Protein AF-A0A847MWU0-F1 (afdb_monomer)

Nearest PDB structures (foldseek):
  2qgq-assembly1_A  TM=6.722E-01  e=3.272E-02  Thermotoga maritima MSB8
  2qgq-assembly4_D  TM=6.564E-01  e=7.719E-02  Thermotoga maritima MSB8
  3q6c-assembly15_P  TM=7.284E-01  e=2.059E-01  Klebsiella variicola At-22
  4jc0-assembly2_B  TM=6.548E-01  e=1.186E-01  Thermotoga maritima
  9dk1-assembly1_B  TM=5.809E-01  e=6.828E-02  Streptomyces rochei

pLDDT: mean 90.52, std 7.74, range [55.16, 97.12]

Foldseek 3Di:
DDPVVVVCVVCVVVVVVVVVVVVVVVVVLVLLLVVLVVCVVQAQHKAWWAFADWDDDDPFIWTFIAGPVPGDTDIETDDDDHGDTFIWGFNDRDNVRSDTYIYTDDD

Radius of gyration: 19.37 Å; Cα contacts (8 Å, |Δi|>4): 192; chains: 1; bounding box: 48×30×54 Å

Solvent-accessible surface area (backbone atoms only — not comparable to full-atom values): 5863 Å² total; per-residue (Å²): 130,62,66,74,57,66,72,46,54,82,53,46,68,57,55,51,52,54,49,51,53,53,51,55,50,52,55,48,53,54,49,35,30,50,52,8,52,72,43,43,86,46,56,72,40,74,42,68,29,35,27,76,38,71,42,83,49,92,98,46,40,44,32,32,33,34,35,74,80,67,80,44,78,48,51,23,41,51,79,81,54,73,68,38,77,44,45,28,35,30,76,40,35,36,52,93,76,30,39,62,37,33,35,44,51,80,128

Mean predicted aligned error: 6.32 Å

Sequence (107 aa):
VPQWVTDTLPMLPGIMRETDQRANAVERACADAVEAAVLSAEVGGTFEVIVVDEVRRGDGTELTIKLLEPAVVTRAGGSAELGDTVRAELVTADIATSSVRFEAVAS

Structure (mmCIF, N/CA/C/O backbone):
data_AF-A0A847MWU0-F1
#
_entry.id   AF-A0A847MWU0-F1
#
loop_
_atom_site.group_PDB
_atom_site.id
_atom_site.type_symbol
_atom_site.label_atom_id
_atom_site.label_alt_id
_atom_site.label_comp_id
_atom_site.label_asym_id
_atom_site.label_entity_id
_atom_site.label_seq_id
_atom_site.pdbx_PDB_ins_code
_atom_site.Cartn_x
_atom_site.Cartn_y
_atom_site.Cartn_z
_atom_site.occupancy
_atom_site.B_iso_or_equiv
_atom_site.auth_seq_id
_atom_site.auth_comp_id
_atom_site.auth_asym_id
_atom_site.auth_atom_id
_atom_site.pdbx_PDB_model_num
ATOM 1 N N . VAL A 1 1 ? 36.608 7.132 -33.681 1.00 62.03 1 VAL A N 1
ATOM 2 C CA . VAL A 1 1 ? 35.331 6.525 -33.238 1.00 62.03 1 VAL A CA 1
ATOM 3 C C . VAL A 1 1 ? 34.493 6.274 -34.482 1.00 62.03 1 VAL A C 1
ATOM 5 O O . VAL A 1 1 ? 34.416 7.194 -35.287 1.00 62.03 1 VAL A O 1
ATOM 8 N N . PRO A 1 2 ? 33.972 5.058 -34.716 1.00 79.19 2 PRO A N 1
ATOM 9 C CA . PRO A 1 2 ? 33.128 4.781 -35.877 1.00 79.19 2 PRO A CA 1
ATOM 10 C C . PRO A 1 2 ? 31.859 5.638 -35.866 1.00 79.19 2 PRO A C 1
ATOM 12 O O . PRO A 1 2 ? 31.266 5.836 -34.809 1.00 79.19 2 PRO A O 1
ATOM 15 N N . GLN A 1 3 ? 31.432 6.105 -37.038 1.00 73.88 3 GLN A N 1
ATOM 16 C CA . GLN A 1 3 ? 30.326 7.060 -37.172 1.00 73.88 3 GLN A CA 1
ATOM 17 C C . GLN A 1 3 ? 29.004 6.514 -36.613 1.00 73.88 3 GLN A C 1
ATOM 19 O O . GLN A 1 3 ? 28.322 7.202 -35.861 1.00 73.88 3 GLN A O 1
ATOM 24 N N . TRP A 1 4 ? 28.750 5.218 -36.830 1.00 72.38 4 TRP A N 1
ATOM 25 C CA . TRP A 1 4 ? 27.593 4.512 -36.279 1.00 72.38 4 TRP A CA 1
ATOM 26 C C . TRP A 1 4 ? 27.510 4.577 -34.744 1.00 72.38 4 TRP A C 1
ATOM 28 O O . TRP A 1 4 ? 26.416 4.574 -34.192 1.00 72.38 4 TRP A O 1
ATOM 38 N N . VAL A 1 5 ? 28.637 4.681 -34.030 1.00 73.00 5 VAL A N 1
ATOM 39 C CA . VAL A 1 5 ? 28.632 4.831 -32.565 1.00 73.00 5 VAL A CA 1
ATOM 40 C C . VAL A 1 5 ? 28.173 6.239 -32.184 1.00 73.00 5 VAL A C 1
ATOM 42 O O . VAL A 1 5 ? 27.290 6.394 -31.346 1.00 73.00 5 VAL A O 1
ATOM 45 N N . THR A 1 6 ? 28.729 7.274 -32.817 1.00 76.62 6 THR A N 1
ATOM 46 C CA . THR A 1 6 ? 28.368 8.679 -32.557 1.00 76.62 6 THR A CA 1
ATOM 47 C C . THR A 1 6 ? 26.941 9.029 -32.965 1.00 76.62 6 THR A C 1
ATOM 49 O O . THR A 1 6 ? 26.311 9.822 -32.273 1.00 76.62 6 THR A O 1
ATOM 52 N N . ASP A 1 7 ? 26.410 8.403 -34.016 1.00 77.81 7 ASP A N 1
ATOM 53 C CA . ASP A 1 7 ? 25.049 8.660 -34.501 1.00 77.81 7 ASP A CA 1
ATOM 54 C C . ASP A 1 7 ? 23.976 8.046 -33.582 1.00 77.81 7 ASP A C 1
ATOM 56 O O . ASP A 1 7 ? 22.860 8.553 -33.493 1.00 77.81 7 ASP A O 1
ATOM 60 N N . THR A 1 8 ? 24.316 6.978 -32.849 1.00 73.31 8 THR A N 1
ATOM 61 C CA . THR A 1 8 ? 23.367 6.266 -31.972 1.00 73.31 8 THR A CA 1
ATOM 62 C C . THR A 1 8 ? 23.400 6.771 -30.521 1.00 73.31 8 THR A C 1
ATOM 64 O O . THR A 1 8 ? 22.403 6.671 -29.803 1.00 73.31 8 THR A O 1
ATOM 67 N N . LEU A 1 9 ? 24.520 7.356 -30.075 1.00 77.56 9 LEU A N 1
ATOM 68 C CA . LEU A 1 9 ? 24.709 7.861 -28.705 1.00 77.56 9 LEU A CA 1
ATOM 69 C C . LEU A 1 9 ? 23.644 8.877 -28.234 1.00 77.56 9 LEU A C 1
ATOM 71 O O . LEU A 1 9 ? 23.208 8.754 -27.089 1.00 77.56 9 LEU A O 1
ATOM 75 N N . PRO A 1 10 ? 23.163 9.832 -29.056 1.00 83.75 10 PRO A N 1
ATOM 76 C CA . PRO A 1 10 ? 22.102 10.758 -28.645 1.00 83.75 10 PRO A CA 1
ATOM 77 C C . PRO A 1 10 ? 20.756 10.084 -28.334 1.00 83.75 10 PRO A C 1
ATOM 79 O O . PRO A 1 10 ? 19.962 10.632 -27.573 1.00 83.75 10 PRO A O 1
ATOM 82 N N . MET A 1 11 ? 20.500 8.896 -28.891 1.00 80.50 11 MET A N 1
ATOM 83 C CA . MET A 1 11 ? 19.257 8.140 -28.684 1.00 80.50 11 MET A CA 1
ATOM 84 C C . MET A 1 11 ? 19.301 7.249 -27.436 1.00 80.50 11 MET A C 1
ATOM 86 O O . MET A 1 11 ? 18.257 6.893 -26.884 1.00 80.50 11 MET A O 1
ATOM 90 N N . LEU A 1 12 ? 20.504 6.911 -26.962 1.00 84.94 12 LEU A N 1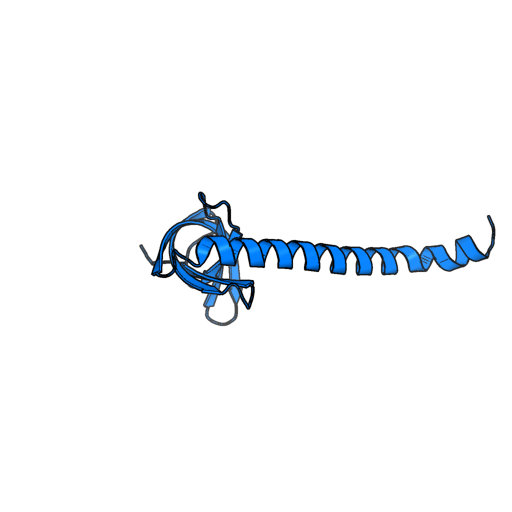
ATOM 91 C CA . LEU A 1 12 ? 20.723 5.990 -25.849 1.00 84.94 12 LEU A CA 1
ATOM 92 C C . LEU A 1 12 ? 20.044 6.428 -24.533 1.00 84.94 12 LEU A C 1
ATOM 94 O O . LEU A 1 12 ? 19.391 5.581 -23.919 1.00 84.94 12 LEU A O 1
ATOM 98 N N . PRO A 1 13 ? 20.072 7.714 -24.115 1.00 84.44 13 PRO A N 1
ATOM 99 C CA . PRO A 1 13 ? 19.363 8.146 -22.908 1.00 84.44 13 PRO A CA 1
ATOM 100 C C . PRO A 1 13 ? 17.848 7.907 -22.963 1.00 84.44 13 PRO A C 1
ATOM 102 O O . PRO A 1 13 ? 17.218 7.699 -21.929 1.00 84.44 13 PRO A O 1
ATOM 105 N N . GLY A 1 14 ? 17.247 7.948 -24.159 1.00 85.94 14 GLY A N 1
ATOM 106 C CA . GLY A 1 14 ? 15.826 7.651 -24.352 1.00 85.94 14 GLY A CA 1
ATOM 107 C C . GLY A 1 14 ? 15.510 6.175 -24.119 1.00 85.94 14 GLY A C 1
ATOM 108 O O . GLY A 1 14 ? 14.609 5.858 -23.349 1.00 85.94 14 GLY A O 1
ATOM 109 N N . ILE A 1 15 ? 16.303 5.290 -24.727 1.00 86.38 15 ILE A N 1
ATOM 110 C CA . ILE A 1 15 ? 16.142 3.830 -24.634 1.00 86.38 15 ILE A CA 1
ATOM 111 C C . ILE A 1 15 ? 16.365 3.337 -23.199 1.00 86.38 15 ILE A C 1
ATOM 113 O O . ILE A 1 15 ? 15.596 2.517 -22.697 1.00 86.38 15 ILE A O 1
ATOM 117 N N . MET A 1 16 ? 17.391 3.860 -22.519 1.00 87.75 16 MET A N 1
ATOM 118 C CA . MET A 1 16 ? 17.654 3.537 -21.114 1.00 87.75 16 MET A CA 1
ATOM 119 C C . MET A 1 16 ? 16.471 3.942 -20.237 1.00 87.75 16 MET A C 1
ATOM 121 O O . MET A 1 16 ? 15.950 3.110 -19.506 1.00 87.75 16 MET A O 1
ATOM 125 N N . ARG A 1 17 ? 15.965 5.174 -20.396 1.00 89.81 17 ARG A N 1
ATOM 126 C CA . ARG A 1 17 ? 14.809 5.660 -19.632 1.00 89.81 17 ARG A CA 1
ATOM 127 C C . ARG A 1 17 ? 13.571 4.789 -19.836 1.00 89.81 17 ARG A C 1
ATOM 129 O O . ARG A 1 17 ? 12.874 4.503 -18.870 1.00 89.81 17 ARG A O 1
ATOM 136 N N . GLU A 1 18 ? 13.280 4.383 -21.069 1.00 91.38 18 GLU A N 1
ATOM 137 C CA . GLU A 1 18 ? 12.144 3.498 -21.348 1.00 91.38 18 GLU A CA 1
ATOM 138 C C . GLU A 1 18 ? 12.321 2.124 -20.687 1.00 91.38 18 GLU A C 1
ATOM 140 O O . GLU A 1 18 ? 11.385 1.586 -20.094 1.00 91.38 18 GLU A O 1
ATOM 145 N N . THR A 1 19 ? 13.531 1.571 -20.753 1.00 89.62 19 THR A N 1
ATOM 146 C CA . THR A 1 19 ? 13.853 0.277 -20.142 1.00 89.62 19 THR A CA 1
ATOM 147 C C . THR A 1 19 ? 13.734 0.348 -18.622 1.00 89.62 19 THR A C 1
ATOM 149 O O . THR A 1 19 ? 13.055 -0.489 -18.031 1.00 89.62 19 THR A O 1
ATOM 152 N N . ASP A 1 20 ? 14.300 1.385 -18.004 1.00 91.44 20 ASP A N 1
ATOM 153 C CA . ASP A 1 20 ? 14.224 1.621 -16.562 1.00 91.44 20 ASP A CA 1
ATOM 154 C C . ASP A 1 20 ? 12.770 1.802 -16.112 1.00 91.44 20 ASP A C 1
ATOM 156 O O . ASP A 1 20 ? 12.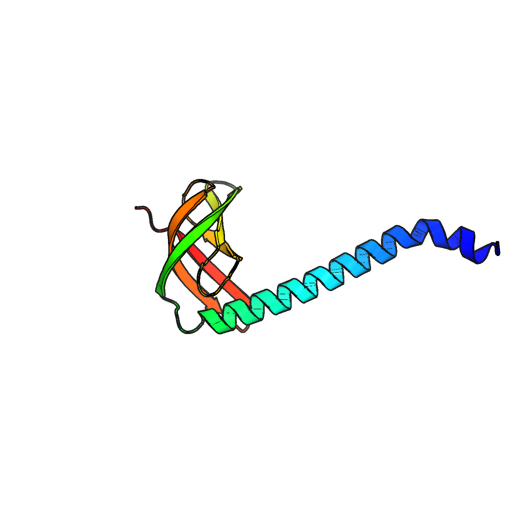361 1.249 -15.094 1.00 91.44 20 ASP A O 1
ATOM 160 N N . GLN A 1 21 ? 11.946 2.535 -16.869 1.00 92.75 21 GLN A N 1
ATOM 161 C CA . GLN A 1 21 ? 10.520 2.686 -16.558 1.00 92.75 21 GLN A CA 1
ATOM 162 C C . GLN A 1 21 ? 9.788 1.342 -16.566 1.00 92.75 21 GLN A C 1
ATOM 164 O O . GLN A 1 21 ? 9.014 1.064 -15.650 1.00 92.75 21 GLN A O 1
ATOM 169 N N . ARG A 1 22 ? 10.042 0.496 -17.571 1.00 93.69 22 ARG A N 1
ATOM 170 C CA . ARG A 1 22 ? 9.433 -0.838 -17.660 1.00 93.69 22 ARG A CA 1
ATOM 171 C C . ARG A 1 22 ? 9.905 -1.755 -16.535 1.00 93.69 22 ARG A C 1
ATOM 173 O O . ARG A 1 22 ? 9.071 -2.415 -15.925 1.00 93.69 22 ARG A O 1
ATOM 180 N N . ALA A 1 23 ? 11.203 -1.772 -16.238 1.00 92.50 23 ALA A N 1
ATOM 181 C CA . ALA A 1 23 ? 11.765 -2.568 -15.148 1.00 92.50 23 ALA A CA 1
ATOM 182 C C . ALA A 1 23 ? 11.158 -2.170 -13.794 1.00 92.50 23 ALA A C 1
ATOM 184 O O . ALA A 1 23 ? 10.599 -3.018 -13.102 1.00 92.50 23 ALA A O 1
ATOM 185 N N . ASN A 1 24 ? 11.139 -0.870 -13.483 1.00 92.31 24 ASN A N 1
ATOM 186 C CA . ASN A 1 24 ? 10.523 -0.351 -12.259 1.00 92.31 24 ASN A CA 1
ATOM 187 C C . ASN A 1 24 ? 9.024 -0.687 -12.162 1.00 92.31 24 ASN A C 1
ATOM 189 O O . ASN A 1 24 ? 8.516 -0.942 -11.073 1.00 92.31 24 ASN A O 1
ATOM 193 N N . ALA A 1 25 ? 8.295 -0.673 -13.284 1.00 91.94 25 ALA A N 1
ATOM 194 C CA . ALA A 1 25 ? 6.882 -1.047 -13.300 1.00 91.94 25 ALA A CA 1
ATOM 195 C C . ALA A 1 25 ? 6.675 -2.533 -12.963 1.00 91.94 25 ALA A C 1
ATOM 197 O O . ALA A 1 25 ? 5.760 -2.857 -12.210 1.00 91.94 25 ALA A O 1
ATOM 198 N N . VAL A 1 26 ? 7.533 -3.423 -13.476 1.00 94.50 26 VAL A N 1
ATOM 199 C CA . VAL A 1 26 ? 7.492 -4.857 -13.146 1.00 94.50 26 VAL A CA 1
ATOM 200 C C . VAL A 1 26 ? 7.823 -5.094 -11.677 1.00 94.50 26 VAL A C 1
ATOM 202 O O . VAL A 1 26 ? 7.108 -5.834 -11.009 1.00 94.50 26 VAL A O 1
ATOM 205 N N . GLU A 1 27 ? 8.868 -4.449 -11.157 1.00 91.94 27 GLU A N 1
ATOM 206 C CA . GLU A 1 27 ? 9.252 -4.578 -9.747 1.00 91.94 27 GLU A CA 1
ATOM 207 C C . GLU A 1 27 ? 8.114 -4.167 -8.808 1.00 91.94 27 GLU A C 1
ATOM 209 O O . GLU A 1 27 ? 7.790 -4.906 -7.878 1.00 91.94 27 GLU A O 1
ATOM 214 N N . ARG A 1 28 ? 7.448 -3.040 -9.099 1.00 90.50 28 ARG A N 1
ATOM 215 C CA . ARG A 1 28 ? 6.269 -2.594 -8.343 1.00 90.50 28 ARG A CA 1
ATOM 216 C C . ARG A 1 28 ? 5.117 -3.585 -8.437 1.00 90.50 28 ARG A C 1
ATOM 218 O O . ARG A 1 28 ? 4.581 -3.962 -7.410 1.00 90.50 28 ARG A O 1
ATOM 225 N N . ALA A 1 29 ? 4.790 -4.070 -9.635 1.00 91.38 29 ALA A N 1
ATOM 226 C CA . ALA A 1 29 ? 3.700 -5.030 -9.809 1.00 91.38 29 ALA A CA 1
ATOM 227 C C . ALA A 1 29 ? 3.935 -6.338 -9.029 1.00 91.38 29 ALA A C 1
ATOM 229 O O . ALA A 1 29 ? 2.992 -6.920 -8.491 1.00 91.38 29 ALA A O 1
ATOM 230 N N . CYS A 1 30 ? 5.188 -6.797 -8.947 1.00 93.25 30 CYS A N 1
ATOM 231 C CA . CYS A 1 30 ? 5.563 -7.943 -8.122 1.00 93.25 30 CYS A CA 1
ATOM 232 C C . CYS A 1 30 ? 5.397 -7.654 -6.626 1.00 9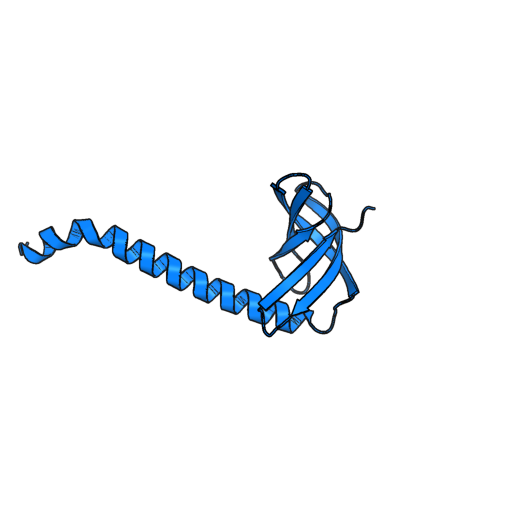3.25 30 CYS A C 1
ATOM 234 O O . CYS A 1 30 ? 4.871 -8.505 -5.911 1.00 93.25 30 CYS A O 1
ATOM 236 N N . ALA A 1 31 ? 5.833 -6.479 -6.158 1.00 91.06 31 ALA A N 1
ATOM 237 C CA . ALA A 1 31 ? 5.642 -6.065 -4.771 1.00 91.06 31 ALA A CA 1
ATOM 238 C C . ALA A 1 31 ? 4.147 -6.000 -4.427 1.00 91.06 31 ALA A C 1
ATOM 240 O O . ALA A 1 31 ? 3.714 -6.716 -3.530 1.00 91.06 31 ALA A O 1
ATOM 241 N N . ASP A 1 32 ? 3.350 -5.278 -5.217 1.00 91.56 32 ASP A N 1
ATOM 242 C CA . ASP A 1 32 ? 1.904 -5.119 -5.023 1.00 91.56 32 ASP A CA 1
ATOM 243 C C . ASP A 1 32 ? 1.183 -6.482 -4.938 1.00 91.56 32 ASP A C 1
ATOM 245 O O . ASP A 1 32 ? 0.308 -6.691 -4.096 1.00 91.56 32 ASP A O 1
ATOM 249 N N . ALA A 1 33 ? 1.571 -7.453 -5.778 1.00 93.31 33 ALA A N 1
ATOM 250 C CA . ALA A 1 33 ? 0.999 -8.802 -5.759 1.00 93.31 33 ALA A CA 1
ATOM 251 C C . ALA A 1 33 ? 1.317 -9.563 -4.461 1.00 93.31 33 ALA A C 1
ATOM 253 O O . ALA A 1 33 ? 0.454 -10.247 -3.906 1.00 93.31 33 ALA A O 1
ATOM 254 N N . VAL A 1 34 ? 2.557 -9.454 -3.973 1.00 94.00 34 VAL A N 1
ATOM 255 C CA . VAL A 1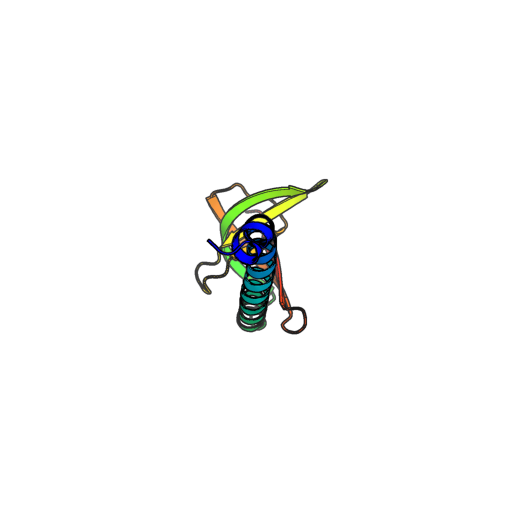 34 ? 2.981 -10.083 -2.714 1.00 94.00 34 VAL A CA 1
ATOM 256 C C . VAL A 1 34 ? 2.297 -9.413 -1.528 1.00 94.00 34 VAL A C 1
ATOM 258 O O . VAL A 1 34 ? 1.797 -10.110 -0.651 1.00 94.00 34 VAL A O 1
ATOM 261 N N . GLU A 1 35 ? 2.221 -8.085 -1.511 1.00 93.25 35 GLU A N 1
ATOM 262 C CA . GLU A 1 35 ? 1.539 -7.330 -0.459 1.00 93.25 35 GLU A CA 1
ATOM 263 C C . GLU A 1 35 ? 0.053 -7.699 -0.383 1.00 93.25 35 GLU A C 1
ATOM 265 O O . GLU A 1 35 ? -0.450 -8.008 0.699 1.00 93.25 35 GLU A O 1
ATOM 270 N N . ALA A 1 36 ? -0.633 -7.767 -1.529 1.00 94.62 36 ALA A N 1
ATOM 271 C CA . ALA A 1 36 ? -2.021 -8.214 -1.593 1.00 94.62 36 ALA A CA 1
ATOM 272 C C . ALA A 1 36 ? -2.186 -9.654 -1.089 1.00 94.62 36 ALA A C 1
ATOM 274 O O . ALA A 1 36 ? -3.118 -9.938 -0.337 1.00 94.62 36 ALA A O 1
ATOM 275 N N . ALA A 1 37 ? -1.273 -10.563 -1.446 1.00 94.62 37 ALA A N 1
ATOM 276 C CA . ALA A 1 37 ? -1.308 -11.941 -0.965 1.00 94.62 37 ALA A CA 1
ATOM 277 C C . ALA A 1 37 ? -1.128 -12.033 0.555 1.00 94.62 37 ALA A C 1
ATOM 279 O O . ALA A 1 37 ? -1.913 -12.718 1.213 1.00 94.62 37 ALA A O 1
ATOM 280 N N . VAL A 1 38 ? -0.150 -11.314 1.112 1.00 94.12 38 VAL A N 1
ATOM 281 C CA . VAL A 1 38 ? 0.127 -11.295 2.556 1.00 94.12 38 VAL A CA 1
ATOM 282 C C . VAL A 1 38 ? -1.051 -10.715 3.341 1.00 94.12 38 VAL A C 1
ATOM 284 O O . VAL A 1 38 ? -1.406 -11.254 4.384 1.00 94.12 38 VAL A O 1
ATOM 287 N N . LEU A 1 39 ? -1.687 -9.656 2.836 1.00 95.00 39 LEU A N 1
ATOM 288 C CA . LEU A 1 39 ? -2.773 -8.961 3.533 1.00 95.00 39 LEU A CA 1
ATOM 289 C C . LEU A 1 39 ? -4.166 -9.570 3.297 1.00 95.00 39 LEU A C 1
ATOM 291 O O . LEU A 1 39 ? -5.094 -9.272 4.044 1.00 95.00 39 LEU A O 1
ATOM 295 N N . SER A 1 40 ? -4.333 -10.435 2.292 1.00 95.94 40 SER A N 1
ATOM 296 C CA . SER A 1 40 ? -5.642 -10.985 1.890 1.00 95.94 40 SER A CA 1
ATOM 297 C C . SER A 1 40 ? -6.428 -11.667 3.016 1.00 95.94 40 SER A C 1
ATOM 299 O O . SER A 1 40 ? -7.656 -11.593 3.041 1.00 95.94 40 SER A O 1
ATOM 301 N N . ALA A 1 41 ? -5.738 -12.312 3.960 1.00 94.38 41 ALA A N 1
ATOM 302 C CA . ALA A 1 41 ? -6.364 -13.012 5.081 1.00 94.38 41 ALA A CA 1
ATOM 303 C C . ALA A 1 41 ? -6.814 -12.082 6.222 1.00 94.38 41 ALA A C 1
ATOM 305 O O . ALA A 1 41 ? -7.576 -12.512 7.083 1.00 94.38 41 ALA A O 1
ATOM 306 N N . GLU A 1 42 ? -6.369 -10.824 6.221 1.00 94.81 42 GLU A N 1
ATOM 307 C CA . GLU A 1 42 ? -6.540 -9.876 7.329 1.00 94.81 42 GLU A CA 1
ATOM 308 C C . GLU A 1 42 ? -7.524 -8.739 6.990 1.00 94.81 42 GLU A C 1
ATOM 310 O O . GLU A 1 42 ? -7.573 -7.713 7.673 1.00 94.81 42 GLU A O 1
ATOM 315 N N . VAL A 1 43 ? -8.299 -8.876 5.907 1.00 96.50 43 VAL A N 1
ATOM 316 C CA . VAL A 1 43 ? -9.293 -7.869 5.493 1.00 96.50 43 VAL A CA 1
ATOM 317 C C . VAL A 1 43 ? -10.328 -7.642 6.603 1.00 96.50 43 VAL A C 1
ATOM 319 O O . VAL A 1 43 ? -10.855 -8.588 7.186 1.00 96.50 43 VAL A O 1
ATOM 322 N N . GLY A 1 44 ? -10.620 -6.370 6.887 1.00 96.12 44 GLY A N 1
ATOM 323 C CA . GLY A 1 44 ? -11.405 -5.904 8.037 1.00 96.12 44 GLY A CA 1
ATOM 324 C C . GLY A 1 44 ? -10.578 -5.702 9.313 1.00 96.12 44 GLY A C 1
ATOM 325 O O . GLY A 1 44 ? -11.081 -5.175 10.304 1.00 96.12 44 GLY A O 1
ATOM 326 N N . GLY A 1 45 ? -9.305 -6.106 9.313 1.00 94.88 45 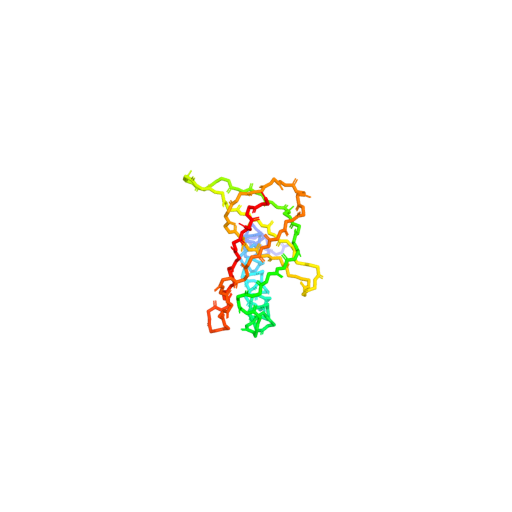GLY A N 1
ATOM 327 C CA . GLY A 1 45 ? -8.370 -5.850 10.400 1.00 94.88 45 GLY A CA 1
ATOM 328 C C . GLY A 1 45 ? -7.993 -4.372 10.505 1.00 94.88 45 GLY A C 1
ATOM 329 O O . GLY A 1 45 ? -7.974 -3.636 9.517 1.00 94.88 45 GLY A O 1
ATOM 330 N N . THR A 1 46 ? -7.664 -3.932 11.720 1.00 95.00 46 THR A N 1
ATOM 331 C CA . THR A 1 46 ? -7.144 -2.585 11.986 1.00 95.00 46 THR A CA 1
ATOM 332 C C . THR A 1 46 ? -5.665 -2.653 12.331 1.00 95.00 46 THR A C 1
ATOM 334 O O . THR A 1 46 ? -5.261 -3.417 13.206 1.00 95.00 46 THR A O 1
ATOM 337 N N . PHE A 1 47 ? -4.877 -1.803 11.685 1.00 94.62 47 PHE A N 1
ATOM 338 C CA . PHE A 1 47 ? -3.424 -1.782 11.781 1.00 94.62 47 PHE A CA 1
ATOM 339 C C . PHE A 1 47 ? -2.950 -0.432 12.303 1.00 94.62 47 PHE A C 1
ATOM 341 O O . PHE A 1 47 ? -3.537 0.601 11.985 1.00 94.62 47 PHE A O 1
ATOM 348 N N . GLU A 1 48 ? -1.878 -0.439 13.091 1.00 95.00 48 GLU A N 1
ATOM 349 C CA . GLU A 1 48 ? -1.129 0.779 13.395 1.00 95.00 48 GLU A CA 1
ATOM 350 C C . GLU A 1 48 ? -0.194 1.086 12.224 1.00 95.00 48 GLU A C 1
ATOM 352 O O . GLU A 1 48 ? 0.586 0.229 11.794 1.00 95.00 48 GLU A O 1
ATOM 357 N N . VAL A 1 49 ? -0.304 2.297 11.684 1.00 95.81 49 VAL A N 1
ATOM 358 C CA . VAL A 1 49 ? 0.418 2.717 10.484 1.00 95.81 49 VAL A CA 1
ATOM 359 C C . VAL A 1 49 ? 0.971 4.122 10.654 1.00 95.81 49 VAL A C 1
ATOM 361 O O . VAL A 1 49 ? 0.406 4.940 11.377 1.00 95.81 49 VAL A O 1
ATOM 364 N N . ILE A 1 50 ? 2.070 4.405 9.961 1.00 96.69 50 ILE A N 1
ATOM 365 C CA . ILE A 1 50 ? 2.686 5.734 9.926 1.00 96.69 50 ILE A CA 1
ATOM 366 C C . ILE A 1 50 ? 2.360 6.389 8.589 1.00 96.69 50 ILE A C 1
ATOM 368 O O . ILE A 1 50 ? 2.611 5.794 7.540 1.00 96.69 50 ILE A O 1
ATOM 372 N N . VAL A 1 51 ? 1.847 7.615 8.609 1.00 96.69 51 VAL A N 1
ATOM 373 C CA . VAL A 1 51 ? 1.656 8.421 7.399 1.00 96.69 51 VAL A CA 1
ATOM 374 C C . VAL A 1 51 ? 3.018 8.921 6.923 1.00 96.69 51 VAL A C 1
ATOM 376 O O . VAL A 1 51 ? 3.724 9.623 7.646 1.00 96.69 51 VAL A O 1
ATOM 379 N N . VAL A 1 52 ? 3.405 8.547 5.706 1.00 97.06 52 VAL A N 1
ATOM 380 C CA . VAL A 1 52 ? 4.702 8.901 5.100 1.00 97.06 52 VAL A CA 1
ATOM 381 C C . VAL A 1 52 ? 4.578 9.885 3.940 1.00 97.06 52 VAL A C 1
ATOM 383 O O . VAL A 1 52 ? 5.589 10.443 3.520 1.00 97.06 52 VAL A O 1
ATOM 386 N N . ASP A 1 53 ? 3.364 10.102 3.433 1.00 96.38 53 ASP A N 1
ATOM 387 C CA . ASP A 1 53 ? 3.041 11.159 2.473 1.00 96.38 53 ASP A CA 1
ATOM 388 C C . ASP A 1 53 ? 1.546 11.503 2.550 1.00 96.38 53 ASP A C 1
ATOM 390 O O . ASP A 1 53 ? 0.725 10.648 2.891 1.00 96.38 53 ASP A O 1
ATOM 394 N N . GLU A 1 54 ? 1.189 12.729 2.184 1.00 94.88 54 GLU A N 1
ATOM 395 C CA . GLU A 1 54 ? -0.197 13.177 2.046 1.00 94.88 54 GLU A CA 1
ATOM 396 C C . GLU A 1 54 ? -0.357 14.043 0.790 1.00 94.88 54 GLU A C 1
ATOM 398 O O . GLU A 1 54 ? 0.326 15.047 0.584 1.00 94.88 54 GLU A O 1
ATOM 403 N N . VAL A 1 55 ? -1.287 13.662 -0.084 1.00 94.44 55 VAL A N 1
ATOM 404 C CA . VAL A 1 55 ? -1.529 14.367 -1.344 1.00 94.44 55 VAL A CA 1
ATOM 405 C C . VAL A 1 55 ? -3.000 14.740 -1.441 1.00 94.44 55 VAL A C 1
ATOM 407 O O . VAL A 1 55 ? -3.882 13.883 -1.475 1.00 94.44 55 VAL A O 1
ATOM 410 N N . ARG A 1 56 ? -3.286 16.042 -1.549 1.00 90.69 56 ARG A N 1
ATOM 411 C CA . ARG A 1 56 ? -4.646 16.522 -1.834 1.00 90.69 56 ARG A CA 1
ATOM 412 C C . ARG A 1 56 ? -5.073 16.103 -3.241 1.00 90.69 56 ARG A C 1
ATOM 414 O O . ARG A 1 56 ? -4.397 16.419 -4.222 1.00 90.69 56 ARG A O 1
ATOM 421 N N . ARG A 1 57 ? -6.221 15.434 -3.347 1.00 85.12 57 ARG A N 1
ATOM 422 C CA . ARG A 1 57 ? -6.814 14.946 -4.598 1.00 85.12 57 ARG A CA 1
ATOM 423 C C . ARG A 1 57 ? -8.285 15.346 -4.658 1.00 85.12 57 ARG A C 1
ATOM 425 O O . ARG A 1 57 ? -9.123 14.736 -4.006 1.00 85.12 57 ARG A O 1
ATOM 432 N N . GLY A 1 58 ? -8.605 16.343 -5.483 1.00 85.56 58 GLY A N 1
ATOM 433 C CA . GLY A 1 58 ? -9.979 16.834 -5.607 1.00 85.56 58 GLY A CA 1
ATOM 434 C C . GLY A 1 58 ? -10.490 17.403 -4.282 1.00 85.56 58 GLY A C 1
ATOM 435 O O . GLY A 1 58 ? -9.901 18.347 -3.758 1.00 85.56 58 GLY A O 1
ATOM 436 N N . ASP A 1 59 ? -11.575 16.833 -3.767 1.00 81.69 59 ASP A N 1
ATOM 437 C CA . ASP A 1 59 ? -12.198 17.156 -2.480 1.00 81.69 59 ASP A CA 1
ATOM 438 C C . ASP A 1 59 ? -11.682 16.306 -1.301 1.00 81.69 59 ASP A C 1
ATOM 440 O O . ASP A 1 59 ? -12.080 16.555 -0.164 1.00 81.69 59 ASP A O 1
ATOM 444 N N . GLY A 1 60 ? -10.779 15.348 -1.543 1.00 85.19 60 GLY A N 1
ATOM 445 C CA . GLY A 1 60 ? -10.217 14.460 -0.521 1.00 85.19 60 GLY A CA 1
ATOM 446 C C . GLY A 1 60 ? -8.690 14.512 -0.387 1.00 85.19 60 GLY A C 1
ATOM 447 O O . GLY A 1 60 ? -7.989 15.246 -1.095 1.00 85.19 60 GLY A O 1
ATOM 448 N N . THR A 1 61 ? -8.174 13.680 0.518 1.00 90.12 61 THR A N 1
ATOM 449 C CA . THR A 1 61 ? -6.739 13.450 0.734 1.00 90.12 61 THR A CA 1
ATOM 450 C C . THR A 1 61 ? -6.422 11.979 0.468 1.00 90.12 61 THR A C 1
ATOM 452 O O . THR A 1 61 ? -7.102 11.085 0.962 1.00 90.12 61 THR A O 1
ATOM 455 N N . GLU A 1 62 ? -5.400 11.732 -0.347 1.00 94.25 62 GLU A N 1
ATOM 456 C CA . GLU A 1 62 ? -4.791 10.417 -0.536 1.00 94.25 62 GLU A CA 1
ATOM 457 C C . GLU A 1 62 ? -3.549 10.354 0.353 1.00 94.25 62 GLU A C 1
ATOM 459 O O . GLU A 1 62 ? -2.612 11.133 0.176 1.00 94.25 62 GLU A O 1
ATOM 464 N N . LEU A 1 63 ? -3.555 9.448 1.324 1.00 95.88 63 LEU A N 1
ATOM 465 C CA . LEU A 1 63 ? -2.434 9.220 2.225 1.00 95.88 63 LEU A CA 1
ATOM 466 C C . LEU A 1 63 ? -1.566 8.094 1.668 1.00 95.88 63 LEU A C 1
ATOM 468 O O . LEU A 1 63 ? -2.079 7.103 1.145 1.00 95.88 63 LEU A O 1
ATOM 472 N N . THR A 1 64 ? -0.252 8.208 1.828 1.00 96.31 64 THR A N 1
ATOM 473 C CA . THR A 1 64 ? 0.645 7.051 1.757 1.00 96.31 64 THR A CA 1
ATOM 474 C C . THR A 1 64 ? 0.986 6.646 3.178 1.00 96.31 64 THR A C 1
ATOM 476 O O . THR A 1 64 ? 1.483 7.456 3.958 1.00 96.31 64 THR A O 1
ATOM 479 N N . ILE A 1 65 ? 0.721 5.390 3.513 1.00 96.31 65 ILE A N 1
ATOM 480 C CA . ILE A 1 65 ? 0.929 4.830 4.843 1.00 96.31 65 ILE A CA 1
ATOM 481 C C . ILE A 1 65 ? 1.958 3.708 4.796 1.00 96.31 65 ILE A C 1
ATOM 483 O O . ILE A 1 65 ? 2.081 2.994 3.799 1.00 96.31 65 ILE A O 1
ATOM 487 N N . LYS A 1 66 ? 2.684 3.539 5.897 1.00 96.50 66 LYS A N 1
ATOM 488 C CA . LYS A 1 66 ? 3.602 2.431 6.123 1.00 96.50 66 LYS A CA 1
ATOM 489 C C . LYS A 1 66 ? 3.115 1.583 7.290 1.00 96.50 66 LYS A C 1
ATOM 491 O O . LYS A 1 66 ? 2.979 2.087 8.404 1.00 96.50 66 LYS A O 1
ATOM 496 N N . LEU A 1 67 ? 2.918 0.297 7.035 1.00 94.94 67 LEU A N 1
ATOM 497 C CA . LEU A 1 67 ? 2.702 -0.708 8.066 1.00 94.94 67 LEU A CA 1
ATOM 498 C C . LEU A 1 67 ? 4.053 -1.106 8.678 1.00 94.94 67 LEU A C 1
ATOM 500 O O . LEU A 1 67 ? 5.084 -1.130 7.997 1.00 94.94 67 LEU A O 1
ATOM 504 N N . LEU A 1 68 ? 4.052 -1.410 9.976 1.00 87.19 68 LEU A N 1
ATOM 505 C CA . LEU A 1 68 ? 5.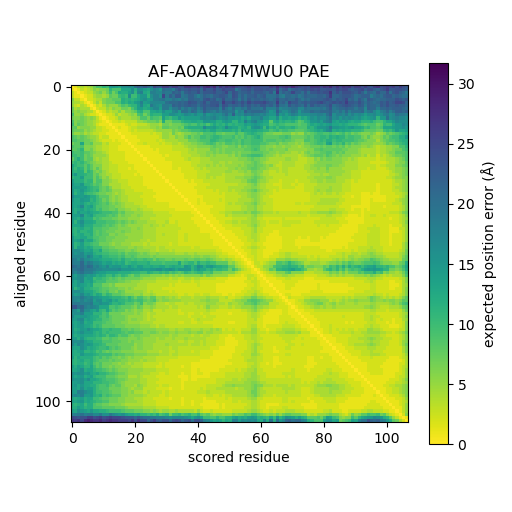240 -1.921 10.666 1.00 87.19 68 LEU A CA 1
ATOM 506 C C . LEU A 1 68 ? 5.436 -3.417 10.405 1.00 87.19 68 LEU A C 1
ATOM 508 O O . LEU A 1 68 ? 6.544 -3.842 10.088 1.00 87.19 68 LEU A O 1
ATOM 512 N N . GLU A 1 69 ? 4.353 -4.184 10.513 1.00 84.88 69 GLU A N 1
ATOM 513 C CA . GLU A 1 69 ? 4.313 -5.620 10.258 1.00 84.88 69 GLU A CA 1
ATOM 514 C C . GLU A 1 69 ? 2.976 -5.965 9.578 1.00 84.88 69 GLU A C 1
ATOM 516 O O . GLU A 1 69 ? 1.922 -5.727 10.177 1.00 84.88 69 GLU A O 1
ATOM 521 N N . PRO A 1 70 ? 2.989 -6.499 8.345 1.00 86.69 70 PRO A N 1
ATOM 522 C CA . PRO A 1 70 ? 4.141 -6.602 7.438 1.00 86.69 70 PRO A CA 1
ATOM 523 C C . PRO A 1 70 ? 4.665 -5.224 6.995 1.00 86.69 70 PRO A C 1
ATOM 525 O O . PRO A 1 70 ? 3.922 -4.247 6.986 1.00 86.69 70 PRO A O 1
ATOM 528 N N . ALA A 1 71 ? 5.941 -5.132 6.600 1.00 88.19 71 ALA A N 1
ATOM 529 C CA . ALA A 1 71 ? 6.562 -3.882 6.141 1.00 88.19 71 ALA A CA 1
ATOM 530 C C . ALA A 1 71 ? 6.070 -3.464 4.737 1.00 88.19 71 ALA A C 1
ATOM 532 O O . ALA A 1 71 ? 6.791 -3.597 3.750 1.00 88.19 71 ALA A O 1
ATOM 533 N N . VAL A 1 72 ? 4.838 -2.960 4.672 1.00 91.81 72 VAL A N 1
ATOM 534 C CA . VAL A 1 72 ? 4.107 -2.587 3.451 1.00 91.81 72 VAL A CA 1
ATOM 535 C C . VAL A 1 72 ? 3.978 -1.072 3.357 1.00 91.81 72 VAL A C 1
ATOM 537 O O . VAL A 1 72 ? 3.704 -0.414 4.362 1.00 91.81 72 VAL A O 1
ATOM 540 N N . VAL A 1 73 ? 4.147 -0.514 2.156 1.00 92.94 73 VAL A N 1
ATOM 541 C CA . VAL A 1 73 ? 3.879 0.906 1.880 1.00 92.94 73 VAL A CA 1
ATOM 542 C C . VAL A 1 73 ? 2.766 1.001 0.853 1.00 92.94 73 VAL A C 1
ATOM 544 O O . VAL A 1 73 ? 2.946 0.634 -0.301 1.00 92.94 73 VAL A O 1
ATOM 547 N N . THR A 1 74 ? 1.615 1.522 1.261 1.00 93.44 74 THR A N 1
ATOM 548 C CA . THR A 1 74 ? 0.419 1.528 0.415 1.00 93.44 74 THR A CA 1
ATOM 549 C C . THR A 1 74 ? -0.405 2.795 0.602 1.00 93.44 74 THR A C 1
ATOM 551 O O . THR A 1 74 ? -0.051 3.682 1.379 1.00 93.44 74 THR A O 1
ATOM 554 N N . ARG A 1 75 ? -1.497 2.910 -0.152 1.00 93.81 75 ARG A N 1
ATOM 555 C CA . ARG A 1 75 ? -2.389 4.068 -0.107 1.00 93.81 75 ARG A CA 1
ATOM 556 C C . ARG A 1 75 ? -3.520 3.855 0.886 1.00 93.81 75 ARG A C 1
ATOM 558 O O . ARG A 1 75 ? -4.097 2.769 0.962 1.00 93.81 75 ARG A O 1
ATOM 565 N N . ALA A 1 76 ? -3.880 4.931 1.570 1.00 95.75 76 ALA A N 1
ATOM 566 C CA . ALA A 1 76 ? -5.066 5.001 2.401 1.00 95.75 76 ALA A CA 1
ATOM 567 C C . ALA A 1 76 ? -5.915 6.225 2.051 1.00 95.75 76 ALA A C 1
ATOM 569 O O . ALA A 1 76 ? -5.391 7.279 1.686 1.00 95.75 76 ALA A O 1
ATOM 570 N N . GLY A 1 77 ? -7.232 6.077 2.155 1.00 94.50 77 GLY A N 1
ATOM 571 C CA . GLY A 1 77 ? -8.142 7.213 2.243 1.00 94.50 77 GLY A CA 1
ATOM 572 C C . GLY A 1 77 ? -8.242 7.742 3.677 1.00 94.50 77 GLY A C 1
ATOM 573 O O . GLY A 1 77 ? -7.645 7.195 4.608 1.00 94.50 77 GLY A O 1
ATOM 574 N N . GLY A 1 78 ? -8.995 8.826 3.848 1.00 92.00 78 GLY A N 1
ATOM 575 C CA . GLY A 1 78 ? -9.203 9.485 5.136 1.00 92.00 78 GLY A CA 1
ATOM 576 C C . GLY A 1 78 ? -8.363 10.750 5.314 1.00 92.00 78 GLY A C 1
ATOM 577 O O . GLY A 1 78 ? -7.951 11.389 4.346 1.00 92.00 78 GLY A O 1
ATOM 578 N N . SER A 1 79 ? -8.166 11.152 6.570 1.00 90.12 79 SER A N 1
ATOM 579 C CA . SER A 1 79 ? -7.470 12.387 6.941 1.00 90.12 79 SER A CA 1
ATOM 580 C C . SER A 1 79 ? -6.540 12.129 8.119 1.00 90.12 79 SER A C 1
ATOM 582 O O . SER A 1 79 ? -6.995 11.688 9.171 1.00 90.12 79 SER A O 1
ATOM 584 N N . ALA A 1 80 ? -5.261 12.433 7.936 1.00 92.88 80 ALA A N 1
ATOM 585 C CA . ALA A 1 80 ? -4.195 12.403 8.935 1.00 92.88 80 ALA A CA 1
ATOM 586 C C . ALA A 1 80 ? -3.033 13.257 8.404 1.00 92.88 80 ALA A C 1
ATOM 588 O O . ALA A 1 80 ? -2.981 13.488 7.196 1.00 92.88 80 ALA A O 1
ATOM 589 N N . GLU A 1 81 ? -2.133 13.719 9.268 1.00 92.81 81 GLU A N 1
ATOM 590 C CA . GLU A 1 81 ? -0.993 14.547 8.870 1.00 92.81 81 GLU A CA 1
ATOM 591 C C . GLU A 1 81 ? 0.261 13.697 8.611 1.00 92.81 81 GLU A C 1
ATOM 593 O O . GLU A 1 81 ? 0.426 12.589 9.131 1.00 92.81 81 GLU A O 1
ATOM 598 N N . LEU A 1 82 ? 1.186 14.221 7.802 1.00 95.31 82 LEU A N 1
ATOM 599 C CA . LEU A 1 82 ? 2.484 13.587 7.574 1.00 95.31 82 LEU A CA 1
ATOM 600 C C . LEU A 1 82 ? 3.227 13.350 8.900 1.00 95.31 82 LEU A C 1
ATOM 602 O O . LEU A 1 82 ? 3.516 14.287 9.641 1.00 95.31 82 LEU A O 1
ATOM 606 N N . GLY A 1 83 ? 3.634 12.103 9.136 1.00 95.69 83 GLY A N 1
ATOM 607 C CA . GLY A 1 83 ? 4.330 11.679 10.349 1.00 95.69 83 GLY A CA 1
ATOM 608 C C . GLY A 1 83 ? 3.409 11.150 11.448 1.00 95.69 83 GLY 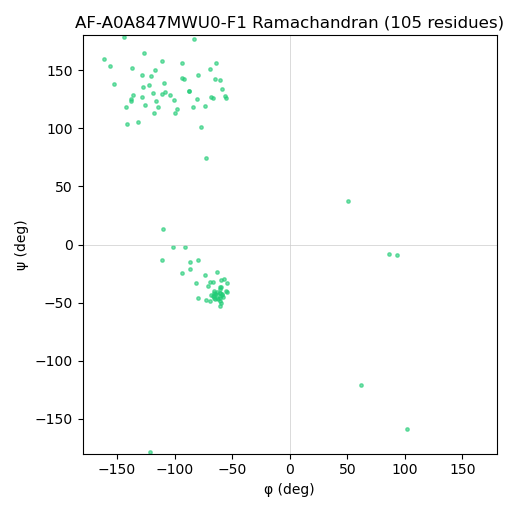A C 1
ATOM 609 O O . GLY A 1 83 ? 3.917 10.571 12.411 1.00 95.69 83 GLY A O 1
ATOM 610 N N . ASP A 1 84 ? 2.087 11.279 11.301 1.00 95.25 84 ASP A N 1
ATOM 611 C CA . ASP A 1 84 ? 1.142 10.736 12.269 1.00 95.25 84 ASP A CA 1
ATOM 612 C C . ASP A 1 84 ? 1.208 9.210 12.320 1.00 95.25 84 ASP A C 1
ATOM 614 O O . ASP A 1 84 ? 1.346 8.521 11.304 1.00 95.25 84 ASP A O 1
ATOM 618 N N . THR A 1 85 ? 1.060 8.679 13.532 1.00 95.50 85 THR A N 1
ATOM 619 C CA . THR A 1 85 ? 0.793 7.258 13.760 1.00 95.50 85 THR A CA 1
ATOM 620 C C . THR A 1 85 ? -0.697 7.094 14.018 1.00 95.50 85 THR A C 1
ATOM 622 O O . THR A 1 85 ? -1.208 7.575 15.029 1.00 95.50 85 THR A O 1
ATOM 625 N N . VAL A 1 86 ? -1.396 6.435 13.098 1.00 94.44 86 VAL A N 1
ATOM 626 C CA . VAL A 1 86 ? -2.857 6.290 13.127 1.00 94.44 86 VAL A CA 1
ATOM 627 C C . VAL A 1 86 ? -3.269 4.830 13.030 1.00 94.44 86 VAL A C 1
ATOM 629 O O . VAL A 1 86 ? -2.487 3.955 12.655 1.00 94.44 86 VAL A O 1
ATOM 632 N N . ARG A 1 87 ? -4.534 4.565 13.355 1.00 95.50 87 ARG A N 1
ATOM 633 C CA . ARG A 1 87 ? -5.171 3.287 13.047 1.00 95.50 87 ARG A CA 1
ATOM 634 C C . ARG A 1 87 ? -5.781 3.348 11.657 1.00 95.50 87 ARG A C 1
ATOM 636 O O . ARG A 1 87 ? -6.497 4.294 11.352 1.00 95.50 87 ARG A O 1
ATOM 643 N N . ALA A 1 88 ? -5.533 2.337 10.837 1.00 95.81 88 ALA A N 1
ATOM 644 C CA . ALA A 1 88 ? -6.139 2.206 9.520 1.00 95.81 88 ALA A CA 1
ATOM 645 C C . ALA A 1 88 ? -6.789 0.830 9.365 1.00 95.81 88 ALA A C 1
ATOM 647 O O . ALA A 1 88 ? -6.204 -0.187 9.741 1.00 95.81 88 ALA A O 1
ATOM 648 N N . GLU A 1 89 ? -8.001 0.799 8.824 1.00 96.56 89 GLU A N 1
ATOM 649 C CA . GLU A 1 89 ? -8.714 -0.440 8.516 1.00 96.56 89 GLU A CA 1
ATOM 650 C C . GLU A 1 89 ? -8.331 -0.924 7.117 1.00 96.56 89 GLU A C 1
ATOM 652 O O . GLU A 1 89 ? -8.346 -0.145 6.161 1.00 96.56 89 GLU A O 1
ATOM 657 N N . LEU A 1 90 ? -7.996 -2.210 6.990 1.00 96.75 90 LEU A N 1
ATOM 658 C CA . LEU A 1 90 ? -7.789 -2.853 5.698 1.00 96.75 90 LEU A CA 1
ATOM 659 C C . LEU A 1 90 ? -9.146 -3.159 5.056 1.00 96.75 90 LEU A C 1
ATOM 661 O O . LEU A 1 90 ? 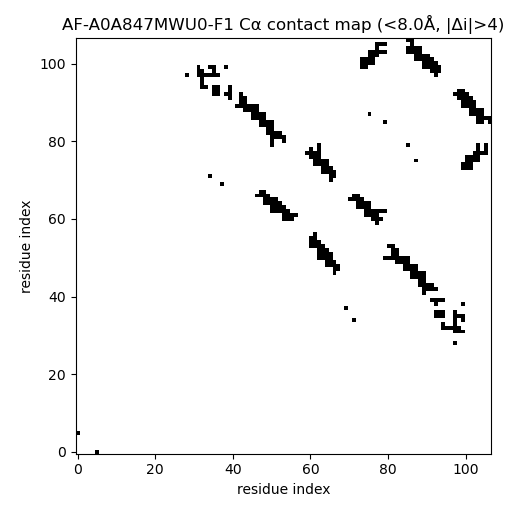-9.786 -4.157 5.378 1.00 96.75 90 LEU A O 1
ATOM 665 N N . VAL A 1 91 ? -9.574 -2.327 4.110 1.00 97.12 91 VAL A N 1
ATOM 666 C CA . VAL A 1 91 ? -10.883 -2.456 3.448 1.00 97.12 91 VAL A CA 1
ATOM 667 C C . VAL A 1 91 ? -10.849 -3.488 2.323 1.00 97.12 91 VAL A C 1
ATOM 669 O O . VAL A 1 91 ? -11.845 -4.151 2.035 1.00 97.12 91 VAL A O 1
ATOM 672 N N . THR A 1 92 ? -9.720 -3.623 1.628 1.00 96.38 92 THR A N 1
ATOM 673 C CA . THR A 1 92 ? -9.588 -4.563 0.505 1.00 96.38 92 THR A CA 1
ATOM 674 C C . THR A 1 92 ? -8.145 -5.016 0.340 1.00 96.38 92 THR A C 1
ATOM 676 O O . THR A 1 92 ? -7.241 -4.187 0.378 1.00 96.38 92 THR A O 1
ATOM 679 N N . ALA A 1 93 ? -7.947 -6.309 0.085 1.00 96.62 93 ALA A N 1
ATOM 680 C CA . ALA A 1 93 ? -6.707 -6.895 -0.416 1.00 96.62 93 ALA A CA 1
ATOM 681 C C . ALA A 1 93 ? -7.063 -7.999 -1.429 1.00 96.62 93 ALA A C 1
ATOM 683 O O . ALA A 1 93 ? -7.518 -9.077 -1.048 1.00 96.62 93 ALA A O 1
ATOM 684 N N . ASP A 1 94 ? -6.914 -7.705 -2.721 1.00 95.31 94 ASP A N 1
ATOM 685 C CA . ASP A 1 94 ? -7.250 -8.606 -3.829 1.00 95.31 94 ASP A CA 1
ATOM 686 C C . ASP A 1 94 ? -5.977 -9.006 -4.582 1.00 95.31 94 ASP A C 1
ATOM 688 O O . ASP A 1 94 ? -5.264 -8.171 -5.141 1.00 95.31 94 ASP A O 1
ATOM 692 N N . ILE A 1 95 ? -5.701 -10.310 -4.579 1.00 94.19 95 ILE A N 1
ATOM 693 C CA . ILE A 1 95 ? -4.520 -10.920 -5.195 1.00 94.19 95 ILE A CA 1
ATOM 694 C C . ILE A 1 95 ? -4.601 -10.880 -6.725 1.00 94.19 95 ILE A C 1
ATOM 696 O O . ILE A 1 95 ? -3.581 -10.715 -7.388 1.00 94.19 95 ILE A O 1
ATOM 700 N N . ALA A 1 96 ? -5.792 -11.042 -7.306 1.00 93.62 96 ALA A N 1
ATOM 701 C CA . ALA A 1 96 ? -5.967 -11.103 -8.755 1.00 93.62 96 ALA A CA 1
ATOM 702 C C . ALA A 1 96 ? -5.704 -9.746 -9.420 1.00 93.62 96 ALA A C 1
ATOM 704 O O . ALA A 1 96 ? -5.224 -9.695 -10.553 1.00 93.62 96 ALA A O 1
ATOM 705 N N . THR A 1 97 ? -6.007 -8.656 -8.716 1.00 93.94 97 THR A N 1
ATOM 706 C CA . THR A 1 97 ? -5.768 -7.279 -9.171 1.00 93.94 97 THR A CA 1
ATOM 707 C C . THR A 1 97 ? -4.535 -6.637 -8.540 1.00 93.94 97 THR A C 1
ATOM 709 O O . THR A 1 97 ? -4.232 -5.491 -8.874 1.00 93.94 97 THR A O 1
ATOM 712 N N . SER A 1 98 ? -3.839 -7.339 -7.637 1.00 94.06 98 SER A N 1
ATOM 713 C CA . SER A 1 98 ? -2.738 -6.806 -6.822 1.00 94.06 98 SER A CA 1
ATOM 714 C C . SER A 1 98 ? -3.109 -5.501 -6.107 1.00 94.06 98 SER A C 1
ATOM 716 O O . SER A 1 98 ? -2.312 -4.569 -6.040 1.00 94.06 98 SER A O 1
ATOM 718 N N . SER A 1 99 ? -4.351 -5.381 -5.631 1.00 92.44 99 SER A N 1
ATOM 719 C CA . SER A 1 99 ? -4.852 -4.127 -5.063 1.00 92.44 99 SER A CA 1
ATOM 720 C C . SER A 1 99 ? -5.067 -4.227 -3.565 1.00 92.44 99 SER A C 1
ATOM 722 O O . SER A 1 99 ? -5.783 -5.113 -3.101 1.00 92.44 99 SER A O 1
ATOM 724 N N . VAL A 1 100 ? -4.526 -3.256 -2.833 1.00 95.56 100 VAL A N 1
ATOM 725 C CA . VAL A 1 100 ? -4.718 -3.079 -1.393 1.00 95.56 100 VAL A CA 1
ATOM 726 C C . VAL A 1 100 ? -5.296 -1.688 -1.140 1.00 95.56 100 VAL A C 1
ATOM 728 O O . VAL A 1 100 ? -4.874 -0.714 -1.767 1.00 95.56 100 VAL A O 1
ATOM 731 N N . ARG A 1 101 ? -6.279 -1.584 -0.243 1.00 9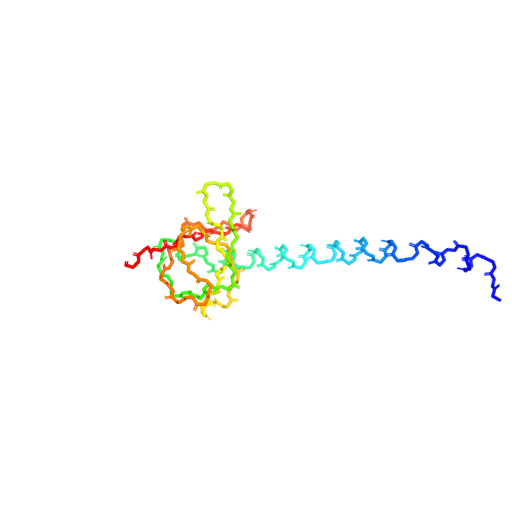5.19 101 ARG A N 1
ATOM 732 C CA . ARG A 1 101 ? -6.879 -0.312 0.170 1.00 95.19 101 ARG A CA 1
ATOM 733 C C . ARG A 1 101 ? -7.055 -0.266 1.675 1.00 95.19 101 ARG A C 1
ATOM 735 O O . ARG A 1 101 ? -7.706 -1.137 2.250 1.00 95.19 101 ARG A O 1
ATOM 742 N N . PHE A 1 102 ? -6.561 0.816 2.257 1.00 96.56 102 PHE A N 1
ATOM 743 C CA . PHE A 1 102 ? -6.807 1.180 3.641 1.00 96.56 102 PHE A CA 1
ATOM 744 C C . PHE A 1 102 ? -7.679 2.430 3.749 1.00 96.56 102 PHE A C 1
ATOM 746 O O . PHE A 1 102 ? -7.719 3.254 2.835 1.00 96.56 102 PHE A O 1
ATOM 753 N N . GLU A 1 103 ? -8.333 2.591 4.890 1.00 96.00 103 GLU A N 1
ATOM 754 C CA . GLU A 1 103 ? -8.984 3.839 5.291 1.00 96.00 103 GLU A CA 1
ATOM 755 C C . GLU A 1 103 ? -8.503 4.210 6.697 1.00 96.00 103 GLU A C 1
ATOM 757 O O . GLU A 1 103 ? -8.541 3.386 7.615 1.00 96.00 103 GLU A O 1
ATOM 762 N N . ALA A 1 104 ? -8.001 5.435 6.864 1.00 93.94 104 ALA A N 1
ATOM 763 C CA . ALA A 1 104 ? -7.578 5.936 8.164 1.00 93.94 104 ALA A CA 1
ATOM 764 C C . ALA A 1 104 ? -8.803 6.137 9.067 1.00 93.94 104 ALA A C 1
ATOM 766 O O . ALA A 1 104 ? -9.765 6.818 8.704 1.00 93.94 104 ALA A O 1
ATOM 767 N N . VAL A 1 105 ? -8.757 5.555 10.263 1.00 86.12 105 VAL A N 1
ATOM 768 C CA . VAL A 1 105 ? -9.796 5.704 11.277 1.00 86.12 105 VAL A CA 1
ATOM 769 C C . VAL A 1 105 ? -9.513 6.994 12.039 1.00 86.12 105 VAL A C 1
ATOM 771 O O . VAL A 1 105 ? -8.457 7.133 12.659 1.00 86.12 105 VAL A O 1
ATOM 774 N N . ALA A 1 106 ? -10.446 7.948 11.989 1.00 65.88 106 ALA A N 1
ATOM 775 C CA . ALA A 1 106 ? -10.358 9.156 12.803 1.00 65.88 106 ALA A CA 1
ATOM 776 C C . ALA A 1 106 ? -10.253 8.762 14.287 1.00 65.88 106 ALA A C 1
ATOM 778 O O . ALA A 1 106 ? -11.047 7.949 14.769 1.00 65.88 106 ALA A O 1
ATOM 779 N N . SER A 1 107 ? -9.242 9.296 14.976 1.00 55.16 107 SER A N 1
ATOM 780 C CA . SER A 1 107 ? -9.051 9.105 16.421 1.00 55.16 107 SER A CA 1
ATOM 781 C C . SER A 1 107 ? -10.046 9.927 17.232 1.00 55.16 107 SER A C 1
ATOM 783 O O . SER A 1 107 ? -10.363 11.057 16.795 1.00 55.16 107 SER A O 1
#

Secondary structure (DSSP, 8-state):
--HHHHHHGGGHHHHHHHHHHHHHHHHHHHHHHHHHHHHGGGTT-EEEEEEEEEEEETTEEEEEEEESSS--EEEEES---TT-EEEEEEEEEETTTTEEEEEEEP-